Protein AF-A0A645HES2-F1 (afdb_monomer)

Radius of gyration: 16.07 Å; Cα contacts (8 Å, |Δi|>4): 350; chains: 1; bounding box: 39×28×45 Å

pLDDT: mean 91.29, std 12.07, range [39.75, 98.31]

Organism: NCBI:txid1076179

Mean predicted aligned error: 4.9 Å

Structure (mmCIF, N/CA/C/O backbone):
data_AF-A0A645HES2-F1
#
_entry.id   AF-A0A645HES2-F1
#
loop_
_atom_site.group_PDB
_atom_site.id
_atom_site.type_symbol
_atom_site.label_atom_id
_atom_site.label_alt_id
_atom_site.label_comp_id
_atom_site.label_asym_id
_atom_site.label_entity_id
_atom_site.label_seq_id
_atom_site.pdbx_PDB_ins_code
_atom_site.Cartn_x
_atom_site.Cartn_y
_atom_site.Cartn_z
_atom_site.occupancy
_atom_site.B_iso_or_equiv
_atom_site.auth_seq_id
_atom_site.auth_comp_id
_atom_site.auth_asym_id
_atom_site.auth_atom_id
_atom_site.pdbx_PDB_model_num
ATOM 1 N N . MET A 1 1 ? -15.149 -1.023 19.700 1.00 50.72 1 MET A N 1
ATOM 2 C CA . MET A 1 1 ? -13.764 -0.521 19.597 1.00 50.72 1 MET A CA 1
ATOM 3 C C . MET A 1 1 ? -13.668 0.732 20.446 1.00 50.72 1 MET A C 1
ATOM 5 O O . MET A 1 1 ? -14.599 1.522 20.394 1.00 50.72 1 MET A O 1
ATOM 9 N N . GLN A 1 2 ? -12.613 0.879 21.251 1.00 64.00 2 GLN A N 1
ATOM 10 C CA . GLN A 1 2 ? -12.213 2.208 21.728 1.00 64.00 2 GLN A CA 1
ATOM 11 C C . GLN A 1 2 ? -11.927 3.091 20.513 1.00 64.00 2 GLN A C 1
ATOM 13 O O . GLN A 1 2 ? -11.471 2.571 19.491 1.00 64.00 2 GLN A O 1
ATOM 18 N N . ASP A 1 3 ? -12.197 4.388 20.623 1.00 82.88 3 ASP A N 1
ATOM 19 C CA . ASP A 1 3 ? -11.925 5.332 19.545 1.00 82.88 3 ASP A CA 1
ATOM 20 C C . ASP A 1 3 ? -10.430 5.321 19.210 1.00 82.88 3 ASP A C 1
ATOM 22 O O . ASP A 1 3 ? -9.569 5.615 20.046 1.00 82.88 3 ASP A O 1
ATOM 26 N N . CYS A 1 4 ? -10.120 4.905 17.985 1.00 90.44 4 CYS A N 1
ATOM 27 C CA . CYS A 1 4 ? -8.761 4.783 17.486 1.00 90.44 4 CYS A CA 1
ATOM 28 C C . CYS A 1 4 ? -8.684 5.198 16.015 1.00 90.44 4 CYS A C 1
ATOM 30 O O . CYS A 1 4 ? -9.676 5.172 15.283 1.00 90.44 4 CYS A O 1
ATOM 32 N N . ILE A 1 5 ? -7.483 5.575 15.585 1.00 92.81 5 ILE A N 1
ATOM 33 C CA . ILE A 1 5 ? -7.160 5.852 14.187 1.00 92.81 5 ILE A CA 1
ATOM 34 C C . ILE A 1 5 ? -6.279 4.715 13.682 1.00 92.81 5 ILE A C 1
ATOM 36 O O . ILE A 1 5 ? -5.276 4.365 14.303 1.00 92.81 5 ILE A O 1
ATOM 40 N N . LEU A 1 6 ? -6.653 4.153 12.538 1.00 94.88 6 LEU A N 1
ATOM 41 C CA . LEU A 1 6 ? -5.789 3.273 11.765 1.00 94.88 6 LEU A CA 1
ATOM 42 C C . LEU A 1 6 ? -5.071 4.127 10.725 1.00 94.88 6 LEU A C 1
ATOM 44 O O . LEU A 1 6 ? -5.720 4.830 9.951 1.00 94.88 6 LEU A O 1
ATOM 48 N N . TYR A 1 7 ? -3.744 4.089 10.736 1.00 96.38 7 TYR A N 1
ATOM 49 C CA . TYR A 1 7 ? -2.912 4.932 9.887 1.00 96.38 7 TYR A CA 1
ATOM 50 C C . TYR A 1 7 ? -1.918 4.076 9.110 1.00 96.38 7 TYR A C 1
ATOM 52 O O . TYR A 1 7 ? -1.070 3.419 9.707 1.00 96.38 7 TYR A O 1
ATOM 60 N N . ALA A 1 8 ? -2.031 4.075 7.786 1.00 97.75 8 ALA A N 1
ATOM 61 C CA . ALA A 1 8 ? -1.124 3.361 6.898 1.00 97.75 8 ALA A CA 1
ATOM 62 C C . ALA A 1 8 ? -0.247 4.359 6.136 1.00 97.75 8 ALA A C 1
ATOM 64 O O . ALA A 1 8 ? -0.750 5.374 5.659 1.00 97.75 8 ALA A O 1
ATOM 65 N N . THR A 1 9 ? 1.051 4.083 6.031 1.00 98.12 9 THR A N 1
ATOM 66 C CA . THR A 1 9 ? 1.999 4.968 5.334 1.00 98.12 9 THR A CA 1
ATOM 67 C C . THR A 1 9 ? 2.072 4.680 3.829 1.00 98.12 9 THR A C 1
ATOM 69 O O . THR A 1 9 ? 1.793 3.564 3.377 1.00 98.12 9 THR A O 1
ATOM 72 N N . ASP A 1 10 ? 2.482 5.681 3.045 1.00 97.25 10 ASP A N 1
ATOM 73 C CA . ASP A 1 10 ? 2.421 5.686 1.579 1.00 97.25 10 ASP A CA 1
ATOM 74 C C . ASP A 1 10 ? 3.718 6.179 0.903 1.00 97.25 10 ASP A C 1
ATOM 76 O O . ASP A 1 10 ? 3.716 7.055 0.043 1.00 97.25 10 ASP A O 1
ATOM 80 N N . THR A 1 11 ? 4.870 5.604 1.256 1.00 96.44 11 THR A N 1
ATOM 81 C CA . THR A 1 11 ? 6.155 5.998 0.653 1.00 96.44 11 THR A CA 1
ATOM 82 C C . THR A 1 11 ? 6.813 4.874 -0.144 1.00 96.44 11 THR A C 1
ATOM 84 O O . THR A 1 11 ? 7.086 3.801 0.393 1.00 96.44 11 THR A O 1
ATOM 87 N N . PRO A 1 12 ? 7.189 5.086 -1.421 1.00 95.62 12 PRO A N 1
ATOM 88 C CA . PRO A 1 12 ? 7.947 4.089 -2.176 1.00 95.62 12 PRO A CA 1
ATOM 89 C C . PRO A 1 12 ? 9.426 4.013 -1.752 1.00 95.62 12 PRO A C 1
ATOM 91 O O . PRO A 1 12 ? 10.197 3.253 -2.341 1.00 95.62 12 PRO A O 1
ATOM 94 N N . LYS A 1 13 ? 9.875 4.822 -0.782 1.00 97.00 13 LYS A N 1
ATOM 95 C CA . LYS A 1 13 ? 11.299 4.975 -0.425 1.00 97.00 13 LYS A CA 1
ATOM 96 C C . LYS A 1 13 ? 11.748 4.097 0.746 1.00 97.00 13 LYS A C 1
ATOM 98 O O . LYS A 1 13 ? 12.945 3.841 0.871 1.00 97.00 13 LYS A O 1
ATOM 103 N N . GLU A 1 14 ? 10.825 3.630 1.575 1.00 96.75 14 GLU A N 1
ATOM 104 C CA . GLU A 1 14 ? 11.101 2.851 2.787 1.00 96.75 14 GLU A CA 1
ATOM 105 C C . GLU A 1 14 ? 9.917 1.949 3.144 1.00 96.75 14 GLU A C 1
ATOM 107 O O . GLU A 1 14 ? 8.843 2.086 2.560 1.00 96.75 14 GLU A O 1
ATOM 112 N N . THR A 1 15 ? 10.135 0.988 4.043 1.00 97.62 15 THR A N 1
ATOM 113 C CA . THR A 1 15 ? 9.103 0.032 4.460 1.00 97.62 15 THR A CA 1
ATOM 114 C C . THR A 1 15 ? 7.893 0.771 5.014 1.00 97.62 15 THR A C 1
ATOM 116 O O . THR A 1 15 ? 8.029 1.638 5.875 1.00 97.62 15 THR A O 1
ATOM 119 N N . ASN A 1 16 ? 6.711 0.426 4.505 1.00 98.31 16 ASN A N 1
ATOM 120 C CA . ASN A 1 16 ? 5.462 1.007 4.969 1.00 98.31 16 ASN A CA 1
ATOM 121 C C . ASN A 1 16 ? 4.899 0.202 6.133 1.00 98.31 16 ASN A C 1
ATOM 123 O O . ASN A 1 16 ? 5.185 -0.984 6.277 1.00 98.31 16 ASN A O 1
ATOM 127 N N . HIS A 1 17 ? 4.077 0.845 6.949 1.00 98.25 17 HIS A N 1
ATOM 128 C CA . HIS A 1 17 ? 3.521 0.248 8.153 1.00 98.25 17 HIS A CA 1
ATOM 129 C C . HIS A 1 17 ? 2.052 0.616 8.305 1.00 98.25 17 HIS A C 1
ATOM 131 O O . HIS A 1 17 ? 1.614 1.685 7.874 1.00 98.25 17 HIS A O 1
ATOM 137 N N . LEU A 1 18 ? 1.311 -0.277 8.955 1.00 98.25 18 LEU A N 1
ATOM 138 C CA . LEU A 1 18 ? -0.000 0.002 9.515 1.00 98.25 18 LEU A CA 1
ATOM 139 C C . LEU A 1 18 ? 0.152 0.256 11.014 1.00 98.25 18 LEU A C 1
ATOM 141 O O . LEU A 1 18 ? 0.640 -0.601 11.751 1.00 98.25 18 LEU A O 1
ATOM 145 N N . TYR A 1 19 ? -0.314 1.413 11.462 1.00 97.19 19 TYR A N 1
ATOM 146 C CA . TYR A 1 19 ? -0.309 1.832 12.853 1.00 97.19 19 TYR A CA 1
ATOM 147 C C . TYR A 1 19 ? -1.723 1.906 13.418 1.00 97.19 19 TYR A C 1
ATOM 149 O O . TYR A 1 19 ? -2.682 2.231 12.714 1.00 97.19 19 TYR A O 1
ATOM 157 N N . ARG A 1 20 ? -1.827 1.666 14.723 1.00 95.12 20 ARG A N 1
ATOM 158 C CA . ARG A 1 20 ? -2.991 1.981 15.545 1.00 95.12 20 ARG A CA 1
ATOM 159 C C . ARG A 1 20 ? -2.630 3.124 16.475 1.00 95.12 20 ARG A C 1
ATOM 161 O O . ARG A 1 20 ? -1.678 3.027 17.242 1.00 95.12 20 ARG A O 1
ATOM 168 N N . ILE A 1 21 ? -3.412 4.190 16.415 1.00 94.88 21 ILE A N 1
ATOM 169 C CA . ILE A 1 21 ? -3.285 5.346 17.295 1.00 94.88 21 ILE A CA 1
ATOM 170 C C . ILE A 1 21 ? -4.493 5.340 18.225 1.00 94.88 21 ILE A C 1
ATOM 172 O O . ILE A 1 21 ? -5.633 5.384 17.763 1.00 94.88 21 ILE A O 1
ATOM 176 N N . SER A 1 22 ? -4.252 5.245 19.526 1.00 92.69 22 SER A N 1
ATOM 177 C CA . SER A 1 22 ? -5.288 5.178 20.561 1.00 92.69 22 SER A CA 1
ATOM 178 C C . SER A 1 22 ? -5.069 6.249 21.630 1.00 92.69 22 SER A C 1
ATOM 180 O O . SER A 1 22 ? -4.101 7.008 21.570 1.00 92.69 22 SER A O 1
ATOM 182 N N . SER A 1 23 ? -5.976 6.331 22.609 1.00 90.50 23 SER A N 1
ATOM 183 C CA . SER A 1 23 ? -5.933 7.359 23.659 1.00 90.50 23 SER A CA 1
ATOM 184 C C . SER A 1 23 ? -5.909 8.790 23.095 1.00 90.50 23 SER A C 1
ATOM 186 O O . SER A 1 23 ? -5.137 9.629 23.552 1.00 90.50 23 SER A O 1
ATOM 188 N N . LEU A 1 24 ? -6.757 9.062 22.096 1.00 85.94 24 LEU A N 1
ATOM 189 C CA . LEU A 1 24 ? -6.744 10.299 21.297 1.00 85.94 24 LEU A CA 1
ATOM 190 C C . LEU A 1 24 ? -6.994 11.585 22.103 1.00 85.94 24 LEU A C 1
ATOM 192 O O . LEU A 1 24 ? -6.644 12.666 21.645 1.00 85.94 24 LEU A O 1
ATOM 196 N N . GLU A 1 25 ? -7.597 11.474 23.286 1.00 86.44 25 GLU A N 1
ATOM 197 C CA . GLU A 1 25 ? -7.875 12.608 24.176 1.00 86.44 25 GLU A CA 1
ATOM 198 C C . GLU A 1 25 ? -6.695 12.969 25.095 1.00 86.44 25 GLU A C 1
ATOM 200 O O . GLU A 1 25 ? -6.735 13.996 25.769 1.00 86.44 25 GLU A O 1
ATOM 205 N N . LYS A 1 26 ? -5.649 12.132 25.164 1.00 82.31 26 LYS A N 1
ATOM 206 C CA . LYS A 1 26 ? -4.448 12.416 25.961 1.00 82.31 26 LYS A CA 1
ATOM 207 C C . LYS A 1 26 ? -3.512 13.352 25.192 1.00 82.31 26 LYS A C 1
ATOM 209 O O . LYS A 1 26 ? -3.401 13.252 23.974 1.00 82.31 26 LYS A O 1
ATOM 214 N N . ASP A 1 27 ? -2.733 14.155 25.919 1.00 83.25 27 ASP A N 1
ATOM 215 C CA . ASP A 1 27 ? -1.668 15.002 25.343 1.00 83.25 27 ASP A CA 1
ATOM 216 C C . ASP A 1 27 ? -0.636 14.202 24.525 1.00 83.25 27 ASP A C 1
ATOM 218 O O . ASP A 1 27 ? -0.008 14.728 23.607 1.00 83.25 27 ASP A O 1
ATOM 222 N N . ALA A 1 28 ? -0.465 12.919 24.856 1.00 88.44 28 ALA A N 1
ATOM 223 C CA . ALA A 1 28 ? 0.378 11.980 24.132 1.00 88.44 28 ALA A CA 1
ATOM 224 C C . ALA A 1 28 ? -0.448 10.741 23.738 1.00 88.44 28 ALA A C 1
ATOM 226 O O . ALA A 1 28 ? -0.682 9.876 24.592 1.00 88.44 28 ALA A O 1
ATOM 227 N N . PRO A 1 29 ? -0.906 10.639 22.476 1.00 91.19 29 PRO A N 1
ATOM 228 C CA . PRO A 1 29 ? -1.593 9.448 21.999 1.00 91.19 29 PRO A CA 1
ATOM 229 C C . PRO A 1 29 ? -0.632 8.256 21.927 1.00 91.19 29 PRO A C 1
ATOM 231 O O . PRO A 1 29 ? 0.559 8.395 21.642 1.00 91.19 29 PRO A O 1
ATOM 234 N N . GLU A 1 30 ? -1.165 7.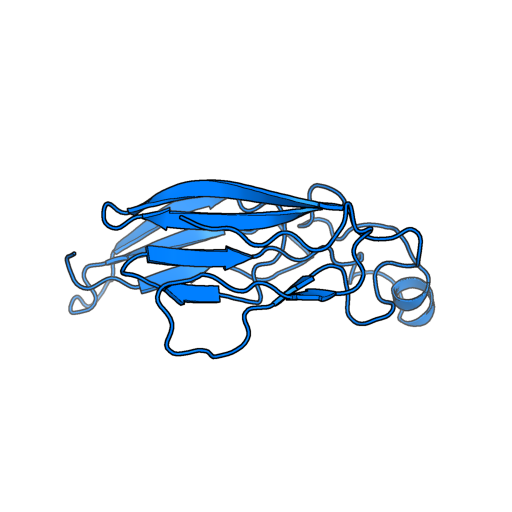064 22.172 1.00 93.50 30 GLU A N 1
ATOM 235 C CA . GLU A 1 30 ? -0.403 5.818 22.120 1.00 93.50 30 GLU A CA 1
ATOM 236 C C . GLU A 1 30 ? -0.361 5.312 20.675 1.00 93.50 30 GLU A C 1
ATOM 238 O O . GLU A 1 30 ? -1.412 5.103 20.063 1.00 93.50 30 GLU A O 1
ATOM 243 N N . VAL A 1 31 ? 0.846 5.121 20.134 1.00 95.12 31 VAL A N 1
ATOM 244 C CA . VAL A 1 31 ? 1.079 4.663 18.757 1.00 95.12 31 VAL A CA 1
ATOM 245 C C . VAL A 1 31 ? 1.665 3.255 18.775 1.00 95.12 31 VAL A C 1
ATOM 247 O O . VAL A 1 31 ? 2.775 3.035 19.254 1.00 95.12 31 VAL A O 1
ATOM 250 N N . GLU A 1 32 ? 0.925 2.308 18.213 1.00 95.38 32 GLU A N 1
ATOM 251 C CA . GLU A 1 32 ? 1.310 0.906 18.077 1.00 95.38 32 GLU A CA 1
ATOM 252 C C . GLU A 1 32 ? 1.523 0.570 16.595 1.00 95.38 32 GLU A C 1
ATOM 254 O O . GLU A 1 32 ? 0.662 0.845 15.760 1.00 95.38 32 GLU A O 1
ATOM 259 N N . SER A 1 33 ? 2.658 -0.045 16.250 1.00 96.31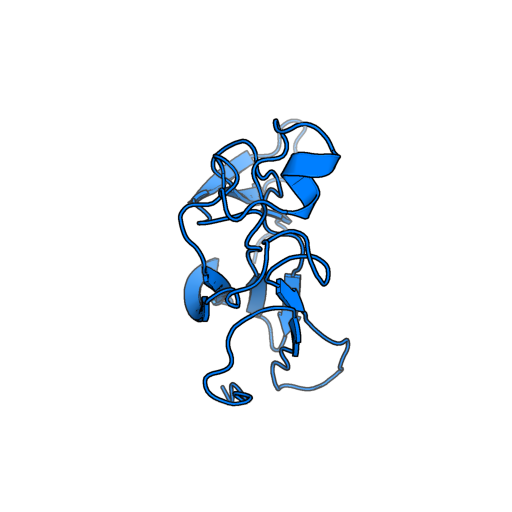 33 SER A N 1
ATOM 260 C CA . SER A 1 33 ? 2.871 -0.630 14.918 1.00 96.31 33 SER A CA 1
ATOM 261 C C . SER A 1 33 ? 2.212 -2.005 14.856 1.00 96.31 33 SER A C 1
ATOM 263 O O . SER A 1 33 ? 2.668 -2.924 15.530 1.00 96.31 33 SER A O 1
ATOM 265 N N . ILE A 1 34 ? 1.185 -2.164 14.020 1.00 96.62 34 ILE A N 1
ATOM 266 C CA . ILE A 1 34 ? 0.453 -3.427 13.863 1.00 96.62 34 ILE A CA 1
ATOM 267 C C . ILE A 1 34 ? 1.234 -4.392 12.967 1.00 96.62 34 ILE A C 1
ATOM 269 O O . ILE A 1 34 ? 1.493 -5.531 13.346 1.00 96.62 34 ILE A O 1
ATOM 273 N N . CYS A 1 35 ? 1.607 -3.949 11.764 1.00 97.19 35 CYS A N 1
ATOM 274 C CA . CYS A 1 35 ? 2.361 -4.767 10.817 1.00 97.19 35 CYS A CA 1
ATOM 275 C C . CYS A 1 35 ? 3.094 -3.916 9.774 1.00 97.19 35 CYS A C 1
ATOM 277 O O . CYS A 1 35 ? 2.764 -2.750 9.547 1.00 97.19 35 CYS A O 1
ATOM 279 N N . GLU A 1 36 ? 4.077 -4.525 9.113 1.00 98.06 36 GLU A N 1
ATOM 280 C CA . GLU A 1 36 ? 4.661 -3.999 7.878 1.00 98.06 36 GLU A CA 1
ATOM 281 C C . GLU A 1 36 ? 3.700 -4.200 6.701 1.00 98.06 36 GLU A C 1
ATOM 283 O O . GLU A 1 36 ? 2.952 -5.179 6.645 1.00 98.06 36 GLU A O 1
ATOM 288 N N . LEU A 1 37 ? 3.756 -3.289 5.737 1.00 98.31 37 LEU A N 1
ATOM 289 C CA . LEU A 1 37 ? 3.032 -3.354 4.477 1.00 98.31 37 LEU A CA 1
ATOM 290 C C . LEU A 1 37 ? 4.029 -3.575 3.329 1.00 98.31 37 LEU A C 1
ATOM 292 O O . LEU A 1 37 ? 5.078 -2.927 3.288 1.00 98.31 37 LEU A O 1
ATOM 296 N N . PRO A 1 38 ? 3.717 -4.455 2.359 1.00 98.06 38 PRO A N 1
ATOM 297 C CA . PRO A 1 38 ? 4.625 -4.781 1.256 1.00 98.06 38 PRO A CA 1
ATOM 298 C C . PRO A 1 38 ? 4.793 -3.647 0.230 1.00 98.06 38 PRO A C 1
ATOM 300 O O . PRO A 1 38 ? 5.580 -3.787 -0.706 1.00 98.06 38 PRO A O 1
ATOM 303 N N . GLY A 1 39 ? 4.068 -2.539 0.383 1.00 97.94 39 GLY A N 1
ATOM 304 C CA . GLY A 1 39 ? 4.154 -1.358 -0.467 1.00 97.94 39 GLY A CA 1
ATOM 305 C C . GLY A 1 39 ? 3.382 -0.170 0.123 1.00 97.94 39 GLY A C 1
ATOM 306 O O . GLY A 1 39 ? 2.733 -0.327 1.161 1.00 97.94 39 GLY A O 1
ATOM 307 N N . PRO A 1 40 ? 3.440 1.002 -0.531 1.00 98.25 40 PRO A N 1
ATOM 308 C CA . PRO A 1 40 ? 2.676 2.198 -0.171 1.00 98.25 40 PRO A CA 1
ATOM 309 C C . PRO A 1 40 ? 1.176 1.924 -0.089 1.00 98.25 40 PRO A C 1
ATOM 311 O O . PRO A 1 40 ? 0.649 1.232 -0.957 1.00 98.25 40 PRO A O 1
ATOM 314 N N . CYS A 1 41 ? 0.478 2.475 0.904 1.00 98.00 41 CYS A N 1
ATOM 315 C CA . CYS A 1 41 ? -0.969 2.325 1.050 1.00 98.00 41 CYS A CA 1
ATOM 316 C C . CYS A 1 41 ? -1.704 3.631 0.725 1.00 98.00 41 CYS A C 1
ATOM 318 O O . CYS A 1 41 ? -1.877 4.486 1.588 1.00 98.00 41 CYS A O 1
ATOM 320 N N . ILE A 1 42 ? -2.174 3.767 -0.516 1.00 95.38 42 ILE A N 1
ATOM 321 C CA . ILE A 1 42 ? -2.843 4.992 -0.992 1.00 95.38 42 ILE A CA 1
ATOM 322 C C . ILE A 1 42 ? -4.356 4.948 -0.742 1.00 95.38 42 ILE A C 1
ATOM 324 O O . ILE A 1 42 ? -4.987 5.975 -0.492 1.00 95.38 42 ILE A O 1
ATOM 328 N N . TYR A 1 43 ? -4.956 3.758 -0.820 1.00 96.31 43 TYR A N 1
ATOM 329 C CA . TYR A 1 43 ? -6.405 3.599 -0.778 1.00 96.31 43 TYR A CA 1
ATOM 330 C C . TYR A 1 43 ? -6.843 2.729 0.391 1.00 96.31 43 TYR A C 1
ATOM 332 O O . TYR A 1 43 ? -6.252 1.690 0.690 1.00 96.31 43 TYR A O 1
ATOM 340 N N . GLY A 1 44 ? -7.946 3.144 1.003 1.00 95.50 44 GLY A N 1
ATOM 341 C CA . GLY A 1 44 ? -8.652 2.380 2.010 1.00 95.50 44 GLY A CA 1
ATOM 342 C C . GLY A 1 44 ? -10.146 2.666 1.969 1.00 95.50 44 GLY A C 1
ATOM 343 O O . GLY A 1 44 ? -10.585 3.690 1.446 1.00 95.50 44 GLY A O 1
ATOM 344 N N . THR A 1 45 ? -10.938 1.746 2.504 1.00 94.81 45 THR A N 1
ATOM 345 C CA . THR A 1 45 ? -12.388 1.899 2.624 1.00 94.81 45 THR A CA 1
ATOM 346 C C . THR A 1 45 ? -12.913 1.182 3.862 1.00 94.81 45 THR A C 1
ATOM 348 O O . THR A 1 45 ? -12.224 0.364 4.470 1.00 94.81 45 THR A O 1
ATOM 351 N N . LYS A 1 46 ? -14.157 1.477 4.235 1.00 93.44 46 LYS A N 1
ATOM 352 C CA . LYS A 1 46 ? -14.900 0.753 5.263 1.00 93.44 46 LYS A CA 1
ATOM 353 C C . LYS A 1 46 ? -16.083 0.062 4.605 1.00 93.44 46 LYS A C 1
ATOM 355 O O . LYS A 1 46 ? -16.866 0.710 3.919 1.00 93.44 46 LYS A O 1
ATOM 360 N N . ASN A 1 47 ? -16.243 -1.233 4.851 1.00 92.75 47 ASN A N 1
ATOM 361 C CA . ASN A 1 47 ? -17.406 -1.981 4.389 1.00 92.75 47 ASN A CA 1
ATOM 362 C C . ASN A 1 47 ? -17.818 -3.029 5.430 1.00 92.75 47 ASN A C 1
ATOM 364 O O . ASN A 1 47 ? -16.975 -3.726 5.987 1.00 92.75 47 ASN A O 1
ATOM 368 N N . ASN A 1 48 ? -19.121 -3.135 5.699 1.00 90.44 48 ASN A N 1
ATOM 369 C CA . ASN A 1 48 ? -19.707 -4.118 6.620 1.00 90.44 48 ASN A CA 1
ATOM 370 C C . ASN A 1 48 ? -19.014 -4.215 8.005 1.00 90.44 48 ASN A C 1
ATOM 372 O O . ASN A 1 48 ? -18.854 -5.291 8.576 1.00 90.44 48 ASN A O 1
ATOM 376 N N . GLY A 1 49 ? -18.569 -3.076 8.547 1.00 89.88 49 GLY A N 1
ATOM 377 C CA . GLY A 1 49 ? -17.903 -3.003 9.854 1.00 89.88 49 GLY A CA 1
ATOM 378 C C . GLY A 1 49 ? -16.408 -3.350 9.857 1.00 89.88 49 GLY A C 1
ATOM 379 O O . GLY A 1 49 ? -15.767 -3.107 10.872 1.00 89.88 49 GLY A O 1
ATOM 380 N N . ALA A 1 50 ? -15.853 -3.837 8.746 1.00 93.31 50 ALA A N 1
ATOM 381 C CA . ALA A 1 50 ? -14.417 -4.035 8.553 1.00 93.31 50 ALA A CA 1
ATOM 382 C C . ALA A 1 50 ? -13.790 -2.853 7.796 1.00 93.31 50 ALA A C 1
ATOM 384 O O . ALA A 1 50 ? -14.481 -2.110 7.083 1.00 93.31 50 ALA A O 1
ATOM 385 N N . TYR A 1 51 ? -12.476 -2.695 7.938 1.00 95.44 51 TYR A N 1
ATOM 386 C CA . TYR A 1 51 ? -11.680 -1.772 7.131 1.00 95.44 51 TYR A CA 1
ATOM 387 C C . TYR A 1 51 ? -10.872 -2.554 6.108 1.00 95.44 51 TYR A C 1
ATOM 389 O O . TY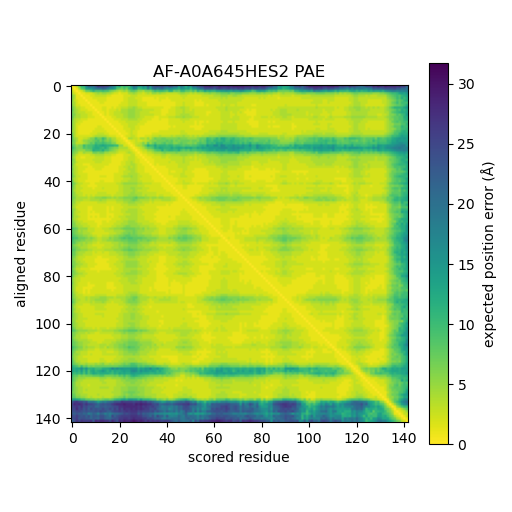R A 1 51 ? -10.396 -3.649 6.385 1.00 95.44 51 TYR A O 1
ATOM 397 N N . TYR A 1 52 ? -10.702 -1.971 4.932 1.00 96.38 52 TYR A N 1
ATOM 398 C CA . TYR A 1 52 ? -9.922 -2.556 3.857 1.00 96.38 52 TYR A CA 1
ATOM 399 C C . TYR A 1 52 ? -8.878 -1.556 3.413 1.00 96.38 52 TYR A C 1
ATOM 401 O O . TYR A 1 52 ? -9.186 -0.378 3.245 1.00 96.38 52 TYR A O 1
ATOM 409 N N . LEU A 1 53 ? -7.658 -2.034 3.221 1.00 97.69 53 LEU A N 1
ATOM 410 C CA . LEU A 1 53 ? -6.523 -1.245 2.763 1.00 97.69 53 LEU A CA 1
ATOM 411 C C . LEU A 1 53 ? -5.916 -1.928 1.550 1.00 97.69 53 LEU A C 1
ATOM 413 O O . LEU A 1 53 ? -5.929 -3.156 1.460 1.00 97.69 53 LEU A O 1
ATOM 417 N N . SER A 1 54 ? -5.354 -1.154 0.633 1.00 97.44 54 SER A N 1
ATOM 418 C CA . SER A 1 54 ? -4.637 -1.722 -0.502 1.00 97.44 54 SER A CA 1
ATOM 419 C C . SER A 1 54 ? -3.271 -1.100 -0.692 1.00 97.44 54 SER A C 1
ATOM 421 O O . SER A 1 54 ? -3.146 0.127 -0.685 1.00 97.44 54 SER A O 1
ATOM 423 N N . THR A 1 55 ? -2.276 -1.946 -0.952 1.00 98.3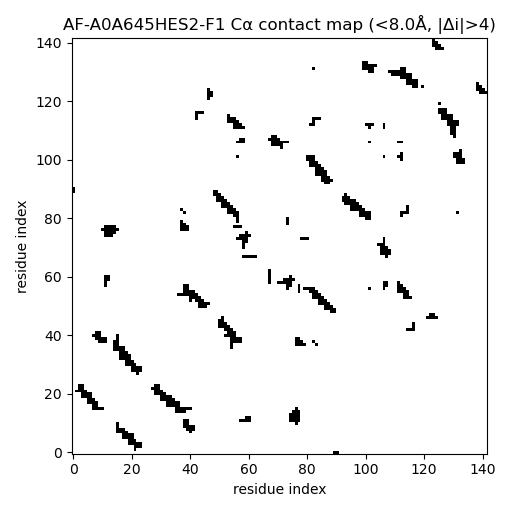1 55 THR A N 1
ATOM 424 C CA . THR A 1 55 ? -0.939 -1.488 -1.316 1.00 98.31 55 THR A CA 1
ATOM 425 C C . THR A 1 55 ? -0.783 -1.273 -2.818 1.00 98.31 55 THR A C 1
ATOM 427 O O . THR A 1 55 ? -1.465 -1.890 -3.643 1.00 98.31 55 THR A O 1
ATOM 430 N N . THR A 1 56 ? 0.164 -0.410 -3.169 1.00 98.06 56 THR A N 1
ATOM 431 C CA . THR A 1 56 ? 0.486 -0.023 -4.540 1.00 98.06 56 THR A CA 1
ATOM 432 C C . THR A 1 56 ? 1.870 -0.528 -4.944 1.00 98.06 56 THR A C 1
ATOM 434 O O . THR A 1 56 ? 2.811 -0.540 -4.153 1.00 98.06 56 THR A O 1
ATOM 437 N N . VAL A 1 57 ? 2.020 -0.915 -6.213 1.00 98.31 57 VAL A N 1
ATOM 438 C CA . VAL A 1 57 ? 3.329 -1.224 -6.808 1.00 98.31 57 VAL A CA 1
ATOM 439 C C . VAL A 1 57 ? 3.887 0.032 -7.466 1.00 98.31 57 VAL A C 1
ATOM 441 O O . VAL A 1 57 ? 3.457 0.380 -8.566 1.00 98.31 57 VAL A O 1
ATOM 444 N N . GLU A 1 58 ? 4.862 0.681 -6.831 1.00 98.06 58 GLU A N 1
ATOM 445 C CA . GLU A 1 58 ? 5.464 1.936 -7.304 1.00 98.06 58 GLU A CA 1
ATOM 446 C C . GLU A 1 58 ? 6.920 1.793 -7.791 1.00 98.06 58 GLU A C 1
ATOM 448 O O . GLU A 1 58 ? 7.653 0.904 -7.339 1.00 98.06 58 GLU A O 1
ATOM 453 N N . PRO A 1 59 ? 7.380 2.658 -8.720 1.00 97.75 59 PRO A N 1
ATOM 454 C CA . PRO A 1 59 ? 8.755 2.641 -9.189 1.00 97.75 59 PRO A CA 1
ATOM 455 C C . PRO A 1 59 ? 9.700 3.327 -8.198 1.00 97.75 59 PRO A C 1
ATOM 457 O O . PRO A 1 59 ? 9.294 4.102 -7.334 1.00 97.75 59 PRO A O 1
ATOM 460 N N . ASP A 1 60 ? 10.999 3.113 -8.392 1.00 97.38 60 ASP A N 1
ATOM 461 C CA . ASP A 1 60 ? 12.046 3.842 -7.678 1.00 97.38 60 ASP A CA 1
ATOM 462 C C . ASP A 1 60 ? 11.995 5.352 -7.969 1.00 97.38 60 ASP A C 1
ATOM 464 O O . ASP A 1 60 ? 12.473 5.828 -9.004 1.00 97.38 60 ASP A O 1
ATOM 468 N N . SER A 1 61 ? 11.433 6.104 -7.019 1.00 94.75 61 SER A N 1
ATOM 469 C CA . SER A 1 61 ? 11.280 7.561 -7.079 1.00 94.75 61 SER A CA 1
ATOM 470 C C . SER A 1 61 ? 12.599 8.337 -6.971 1.00 94.75 61 SER A C 1
ATOM 472 O O . SER A 1 61 ? 12.595 9.555 -7.132 1.00 94.75 61 SER A O 1
ATOM 474 N N . THR A 1 62 ? 13.735 7.667 -6.735 1.00 95.94 62 THR A N 1
ATOM 475 C CA . THR A 1 62 ? 15.067 8.301 -6.762 1.00 95.94 62 THR A CA 1
ATOM 476 C C . THR A 1 62 ? 15.630 8.451 -8.178 1.00 95.94 62 THR A C 1
ATOM 478 O O . THR A 1 62 ? 16.631 9.139 -8.388 1.00 95.94 62 THR A O 1
ATOM 481 N N . LEU A 1 63 ? 15.002 7.817 -9.174 1.00 96.19 63 LEU A N 1
ATOM 482 C CA . LEU A 1 63 ? 15.446 7.876 -10.561 1.00 96.19 63 LEU A CA 1
ATOM 483 C C . LEU A 1 63 ? 15.114 9.231 -11.219 1.00 96.19 63 LEU A C 1
ATOM 485 O O . LEU A 1 63 ? 14.061 9.808 -10.953 1.00 96.19 63 LEU A O 1
ATOM 489 N N . PRO A 1 64 ? 15.946 9.709 -12.168 1.00 96.81 64 PRO A N 1
ATOM 490 C CA . PRO A 1 64 ? 15.609 10.863 -13.002 1.00 96.81 64 PRO A CA 1
ATOM 491 C C . PRO A 1 64 ? 14.279 10.668 -13.743 1.00 96.81 64 PRO A C 1
ATOM 493 O O . PRO A 1 64 ? 13.984 9.558 -14.188 1.00 96.81 64 PRO A O 1
ATOM 496 N N . THR A 1 65 ? 13.526 11.749 -13.972 1.00 94.56 65 THR A N 1
ATOM 497 C CA . THR A 1 65 ? 12.144 11.728 -14.496 1.00 94.56 65 THR A CA 1
ATOM 498 C C . THR A 1 65 ? 11.932 10.826 -15.712 1.00 94.56 65 THR A C 1
ATOM 500 O O . THR A 1 65 ? 10.956 10.082 -15.768 1.00 94.56 65 THR A O 1
ATOM 503 N N . TRP A 1 66 ? 12.837 10.856 -16.694 1.00 95.06 66 TRP A N 1
ATOM 504 C CA . TRP A 1 66 ? 12.696 10.026 -17.893 1.00 95.06 66 TRP A CA 1
ATOM 505 C C . TRP A 1 66 ? 12.863 8.530 -17.587 1.00 95.06 66 TRP A C 1
ATOM 507 O O . TRP A 1 66 ? 12.087 7.725 -18.093 1.00 95.06 66 TRP A O 1
ATOM 517 N N . LYS A 1 67 ? 13.809 8.159 -16.707 1.00 95.94 67 LYS A N 1
ATOM 518 C CA . LYS A 1 67 ? 14.000 6.771 -16.252 1.00 95.94 67 LYS A CA 1
ATOM 519 C C . LYS A 1 67 ? 12.844 6.320 -15.373 1.00 95.94 67 LYS A C 1
ATOM 521 O O . LYS A 1 67 ? 12.378 5.199 -15.526 1.00 95.94 67 LYS A O 1
ATOM 526 N N . TYR A 1 68 ? 12.364 7.188 -14.483 1.00 96.25 68 TYR A N 1
ATOM 527 C CA . TYR A 1 68 ? 11.218 6.912 -13.615 1.00 96.25 68 TYR A CA 1
ATOM 528 C C . TYR A 1 68 ? 9.975 6.486 -14.418 1.00 96.25 68 TYR A C 1
ATOM 530 O O . TYR A 1 68 ? 9.286 5.544 -14.035 1.00 96.25 68 TYR A O 1
ATOM 538 N N . ARG A 1 69 ? 9.739 7.096 -15.589 1.00 96.00 69 ARG A N 1
ATOM 539 C CA . ARG A 1 69 ? 8.592 6.775 -16.461 1.00 96.00 69 ARG A CA 1
ATOM 540 C C . ARG A 1 69 ? 8.720 5.461 -17.240 1.00 96.00 69 ARG A C 1
ATOM 542 O O . ARG A 1 69 ? 7.703 4.899 -17.632 1.00 96.00 69 ARG A O 1
ATOM 549 N N . THR A 1 70 ? 9.937 4.972 -17.481 1.00 97.00 70 THR A N 1
ATOM 550 C CA . THR A 1 70 ? 10.189 3.776 -18.312 1.00 97.00 70 THR A CA 1
ATOM 551 C C . THR A 1 70 ? 10.723 2.582 -17.522 1.00 97.00 70 THR A C 1
ATOM 553 O O . THR A 1 70 ? 10.952 1.517 -18.090 1.00 97.00 70 THR A O 1
ATOM 556 N N . THR A 1 71 ? 10.947 2.736 -16.218 1.00 97.31 71 THR A N 1
ATOM 557 C CA . THR A 1 71 ? 11.550 1.701 -15.379 1.00 97.31 71 THR A CA 1
ATOM 558 C C . THR A 1 71 ? 10.551 0.631 -14.944 1.00 97.31 71 THR A C 1
ATOM 560 O O . THR A 1 71 ? 9.361 0.883 -14.747 1.00 97.31 71 THR A O 1
ATOM 563 N N . ARG A 1 72 ? 11.075 -0.573 -14.708 1.00 97.19 72 ARG A N 1
ATOM 564 C CA . ARG A 1 72 ? 10.428 -1.607 -13.890 1.00 97.19 72 ARG A CA 1
ATOM 565 C C . ARG A 1 72 ? 11.096 -1.782 -12.526 1.00 97.19 72 ARG A C 1
ATOM 567 O O . ARG A 1 72 ? 10.724 -2.674 -11.783 1.00 97.19 72 ARG A O 1
ATOM 574 N N . LYS A 1 73 ? 12.082 -0.953 -12.182 1.00 97.88 73 LYS A N 1
ATOM 575 C CA . LYS A 1 73 ? 12.728 -0.991 -10.870 1.00 97.88 73 LYS A CA 1
ATOM 576 C C . LYS A 1 73 ? 11.735 -0.537 -9.797 1.00 97.88 73 LYS A C 1
ATOM 578 O O . LYS A 1 73 ? 11.249 0.590 -9.873 1.00 97.88 73 LYS A O 1
ATOM 583 N N . LEU A 1 74 ? 11.475 -1.411 -8.828 1.00 98.31 74 LEU A N 1
ATOM 584 C CA . LEU A 1 74 ? 10.627 -1.144 -7.667 1.00 98.31 74 LEU A CA 1
ATOM 585 C C . LEU A 1 74 ? 11.236 -0.060 -6.771 1.00 98.31 74 LEU A C 1
ATOM 587 O O . LEU A 1 74 ? 12.462 0.040 -6.653 1.00 98.31 74 LEU A O 1
ATOM 591 N N . GLY A 1 75 ? 10.372 0.726 -6.131 1.00 97.81 75 GLY A N 1
ATOM 592 C CA . GLY A 1 75 ? 10.763 1.556 -4.998 1.00 97.81 75 GLY A CA 1
ATOM 593 C C . GLY A 1 75 ? 11.336 0.709 -3.864 1.00 97.81 75 GLY A C 1
ATOM 594 O O . GLY A 1 75 ? 10.957 -0.443 -3.689 1.00 97.81 75 GLY A O 1
ATOM 595 N N . LYS A 1 76 ? 12.259 1.270 -3.077 1.00 97.25 76 LYS A N 1
ATOM 596 C CA . LYS A 1 76 ? 12.873 0.565 -1.938 1.00 97.25 76 LYS A CA 1
ATOM 597 C C . LYS A 1 76 ? 11.834 0.131 -0.890 1.00 97.25 76 LYS A C 1
ATOM 599 O O . LYS A 1 76 ? 12.044 -0.871 -0.220 1.00 97.25 76 LYS A O 1
ATOM 604 N N . GLY A 1 77 ? 10.730 0.868 -0.779 1.00 97.12 77 GLY A N 1
ATOM 605 C CA . GLY A 1 77 ? 9.582 0.544 0.070 1.00 97.12 77 GLY A CA 1
ATOM 606 C C . GLY A 1 77 ? 8.585 -0.450 -0.526 1.00 97.12 77 GLY A C 1
ATOM 607 O O . GLY A 1 77 ? 7.561 -0.714 0.095 1.00 97.12 77 GLY A O 1
ATOM 608 N N . VAL A 1 78 ? 8.848 -0.969 -1.730 1.00 98.12 78 VAL A N 1
ATOM 609 C CA . VAL A 1 78 ? 7.973 -1.899 -2.449 1.00 98.12 78 VAL A CA 1
ATOM 610 C C . VAL A 1 78 ? 8.670 -3.258 -2.530 1.00 98.12 78 VAL A C 1
ATOM 612 O O . VAL A 1 78 ? 9.705 -3.404 -3.182 1.00 98.12 78 VAL A O 1
ATOM 615 N N . LYS A 1 79 ? 8.111 -4.257 -1.846 1.00 97.56 79 LYS A N 1
ATOM 616 C CA . LYS A 1 79 ? 8.732 -5.573 -1.639 1.00 97.56 79 LYS A CA 1
ATOM 617 C C . LYS A 1 79 ? 8.739 -6.429 -2.902 1.00 97.56 79 LYS A C 1
ATOM 619 O O . LYS A 1 79 ? 9.706 -7.144 -3.163 1.00 97.56 79 LYS A O 1
ATOM 624 N N . ASP A 1 80 ? 7.665 -6.368 -3.678 1.00 97.69 80 ASP A N 1
ATOM 625 C CA . ASP A 1 80 ? 7.496 -7.147 -4.897 1.00 97.69 80 ASP A CA 1
ATOM 626 C C . ASP A 1 80 ? 6.530 -6.462 -5.882 1.00 97.69 80 ASP A C 1
ATOM 628 O O . ASP A 1 80 ? 6.185 -5.291 -5.755 1.00 97.69 80 ASP A O 1
ATOM 632 N N . TYR A 1 81 ? 6.147 -7.177 -6.938 1.00 97.62 81 TYR A N 1
ATOM 633 C CA . TYR A 1 81 ? 5.250 -6.659 -7.967 1.00 97.62 81 TYR A CA 1
ATOM 634 C C . TYR A 1 81 ? 3.777 -6.940 -7.655 1.00 97.62 81 TYR A C 1
ATOM 636 O O . TYR A 1 81 ? 3.014 -7.076 -8.607 1.00 97.62 81 TYR A O 1
ATOM 644 N N . TYR A 1 82 ? 3.360 -7.075 -6.395 1.00 97.62 82 TYR A N 1
ATOM 645 C CA . TYR A 1 82 ? 1.963 -7.318 -6.039 1.00 97.62 82 TYR A CA 1
ATOM 646 C C . TYR A 1 82 ? 1.337 -6.135 -5.298 1.00 97.62 82 TYR A C 1
ATOM 648 O O . TYR A 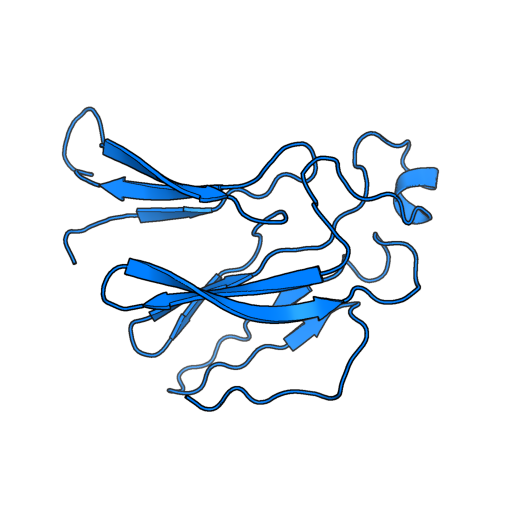1 82 ? 1.870 -5.614 -4.325 1.00 97.62 82 TYR A O 1
ATOM 656 N N . SER A 1 83 ? 0.159 -5.735 -5.770 1.00 97.25 83 SER A N 1
ATOM 657 C CA . SER A 1 83 ? -0.775 -4.913 -5.008 1.00 97.25 83 SER A CA 1
ATOM 658 C C . SER A 1 83 ? -1.577 -5.849 -4.111 1.00 97.25 83 SER A C 1
ATOM 660 O O . SER A 1 83 ? -2.262 -6.739 -4.623 1.00 97.25 83 SER A O 1
ATOM 662 N N . CYS A 1 84 ? -1.483 -5.678 -2.799 1.00 97.44 84 CYS A N 1
ATOM 663 C CA . CYS A 1 84 ? -2.139 -6.534 -1.814 1.00 97.44 84 CYS A CA 1
ATOM 664 C C . CYS A 1 84 ? -3.377 -5.837 -1.251 1.00 97.44 84 CYS A C 1
ATOM 666 O O . CYS A 1 84 ? -3.369 -4.628 -1.038 1.00 97.44 84 CYS A O 1
ATOM 668 N N . LEU A 1 85 ? -4.434 -6.605 -1.009 1.00 97.56 85 LEU A N 1
ATOM 669 C CA . LEU A 1 85 ? -5.656 -6.190 -0.336 1.00 97.56 85 LEU A CA 1
ATOM 670 C C . LEU A 1 85 ? -5.653 -6.777 1.071 1.00 97.56 85 LEU A C 1
ATOM 672 O O . LEU A 1 85 ? -5.640 -7.998 1.235 1.00 97.56 85 LEU A O 1
ATOM 676 N N . PHE A 1 86 ? -5.708 -5.902 2.063 1.00 98.06 86 PHE A N 1
ATOM 677 C CA . PHE A 1 86 ? -5.787 -6.264 3.467 1.00 98.06 86 PHE A CA 1
ATOM 678 C C . PHE A 1 86 ? -7.195 -6.025 3.999 1.00 98.06 86 PHE A C 1
ATOM 680 O O . PHE A 1 86 ? -7.800 -4.994 3.707 1.00 98.06 86 PHE A O 1
ATOM 687 N N . GLU A 1 87 ? -7.687 -6.961 4.802 1.00 97.38 87 GLU A N 1
ATOM 688 C CA . GLU A 1 87 ? -8.853 -6.794 5.662 1.00 97.38 87 GLU A CA 1
ATOM 689 C C . GLU A 1 87 ? -8.386 -6.585 7.103 1.00 97.38 87 GLU A C 1
ATOM 691 O O . GLU A 1 87 ? -7.507 -7.293 7.598 1.00 97.38 87 GLU A O 1
ATOM 696 N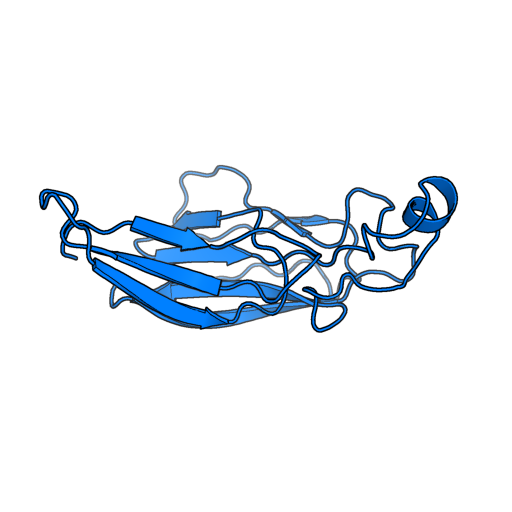 N . ILE A 1 88 ? -8.998 -5.609 7.765 1.00 97.00 88 ILE A N 1
ATOM 697 C CA . ILE A 1 88 ? -8.906 -5.373 9.199 1.00 97.00 88 ILE A CA 1
ATOM 698 C C . ILE A 1 88 ? -10.295 -5.657 9.762 1.00 97.00 88 ILE A C 1
ATOM 700 O O . ILE A 1 88 ? -11.235 -4.881 9.542 1.00 97.00 88 ILE A O 1
ATOM 704 N N . ASP A 1 89 ? -10.430 -6.791 10.445 1.00 94.25 89 ASP A N 1
ATOM 705 C CA . ASP A 1 89 ? -11.715 -7.240 10.971 1.00 94.25 89 ASP A CA 1
ATOM 706 C C . ASP A 1 89 ? -12.199 -6.361 12.144 1.00 94.25 89 ASP A C 1
ATOM 708 O O . ASP A 1 89 ? -11.523 -5.442 12.615 1.00 94.25 89 ASP A O 1
ATOM 712 N N . GLN A 1 90 ? -13.394 -6.655 12.655 1.00 90.19 90 GLN A N 1
ATOM 713 C CA . GLN A 1 90 ? -13.996 -5.905 13.765 1.00 90.19 90 GLN A CA 1
ATOM 714 C C . GLN A 1 90 ?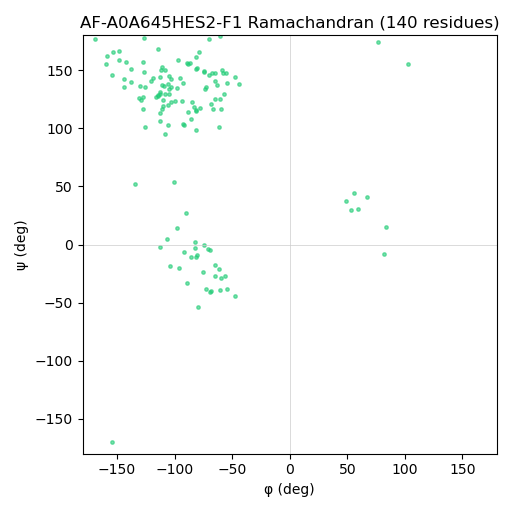 -13.221 -6.032 15.091 1.00 90.19 90 GLN A C 1
ATOM 716 O O . GLN A 1 90 ? -13.408 -5.212 15.993 1.00 90.19 90 GLN A O 1
ATOM 721 N N . ASN A 1 91 ? -12.352 -7.038 15.211 1.00 90.31 91 ASN A N 1
ATOM 722 C CA . ASN A 1 91 ? -11.468 -7.252 16.355 1.00 90.31 91 ASN A CA 1
ATOM 723 C C . ASN A 1 91 ? -10.097 -6.581 16.154 1.00 90.31 91 ASN A C 1
ATOM 725 O O . ASN A 1 91 ? -9.288 -6.527 17.080 1.00 90.31 91 ASN A O 1
ATOM 729 N N . GLY A 1 92 ? -9.837 -6.035 14.963 1.00 90.19 92 GLY A N 1
ATOM 730 C CA . GLY A 1 92 ? -8.572 -5.422 14.589 1.00 90.19 92 GLY A CA 1
ATOM 731 C C . GLY A 1 92 ? -7.513 -6.414 14.108 1.00 90.19 92 GLY A C 1
ATOM 732 O O . GLY A 1 92 ? -6.345 -6.032 14.054 1.00 90.19 92 GLY A O 1
ATOM 733 N N . ASN A 1 93 ? -7.890 -7.654 13.779 1.00 94.44 93 ASN A N 1
ATOM 734 C CA . ASN A 1 93 ? -6.990 -8.617 13.150 1.00 94.44 93 ASN A CA 1
ATOM 735 C C . ASN A 1 93 ? -6.758 -8.219 11.694 1.00 94.44 93 ASN A C 1
ATOM 737 O O . ASN A 1 93 ? -7.708 -7.897 10.982 1.00 94.44 93 ASN A O 1
ATOM 741 N N . VAL A 1 94 ? -5.503 -8.277 11.255 1.00 97.12 94 VAL A N 1
ATOM 742 C CA . VAL A 1 94 ? -5.101 -7.918 9.892 1.00 97.12 94 VAL A CA 1
ATOM 743 C C . VAL A 1 94 ? -4.821 -9.185 9.098 1.00 97.12 94 VAL A C 1
ATOM 745 O O . VAL A 1 94 ? -4.052 -10.038 9.541 1.00 97.12 94 VAL A O 1
ATOM 748 N N . SER A 1 95 ? -5.416 -9.302 7.915 1.00 97.25 95 SER A N 1
ATOM 749 C CA . SER A 1 95 ? -5.163 -10.413 6.995 1.00 97.25 95 SER A CA 1
ATOM 750 C C . SER A 1 95 ? -5.039 -9.925 5.553 1.00 97.25 95 SER A C 1
ATOM 752 O O . SER A 1 95 ? -5.771 -9.035 5.130 1.00 97.25 95 SER A O 1
ATOM 754 N N . GLU A 1 96 ? -4.101 -10.488 4.787 1.00 97.12 96 GLU A N 1
ATOM 755 C CA . GLU A 1 96 ? -4.078 -10.318 3.329 1.00 97.12 96 GLU A CA 1
ATOM 756 C C . GLU A 1 96 ? -5.129 -11.255 2.720 1.00 97.12 96 GLU A C 1
ATOM 758 O O . GLU A 1 96 ? -5.021 -12.474 2.853 1.00 97.12 96 GLU A O 1
ATOM 763 N N . ILE A 1 97 ? -6.139 -10.695 2.054 1.00 96.00 97 ILE A N 1
ATOM 764 C CA . ILE A 1 97 ? -7.264 -11.461 1.490 1.00 96.00 97 ILE A CA 1
ATOM 765 C C . ILE A 1 97 ? -7.173 -11.635 -0.030 1.00 96.00 97 ILE A C 1
ATOM 767 O O . ILE A 1 97 ? -7.821 -12.515 -0.596 1.00 96.00 97 ILE A O 1
ATOM 771 N N . ALA A 1 98 ? -6.371 -10.812 -0.711 1.00 94.94 98 ALA A N 1
ATOM 772 C CA . ALA A 1 98 ? -6.082 -10.958 -2.134 1.00 94.94 98 ALA A CA 1
ATOM 773 C C . ALA A 1 98 ? -4.793 -10.224 -2.521 1.00 94.94 98 ALA A C 1
ATOM 775 O O . ALA A 1 98 ? -4.437 -9.218 -1.914 1.00 94.94 98 ALA A O 1
ATOM 776 N N . SER A 1 99 ? -4.145 -10.662 -3.599 1.00 95.44 99 SER A N 1
ATOM 777 C CA . SER A 1 99 ? -3.020 -9.944 -4.199 1.00 95.44 99 SER A CA 1
ATOM 778 C C . SER A 1 99 ? -3.010 -10.063 -5.721 1.00 95.44 99 SER A C 1
ATOM 780 O O . SER A 1 99 ? -3.361 -11.092 -6.305 1.00 95.44 99 SER A O 1
ATOM 782 N N . PHE A 1 100 ? -2.625 -8.973 -6.385 1.00 95.25 100 PHE A N 1
ATOM 783 C CA . PHE A 1 100 ? -2.676 -8.831 -7.838 1.00 95.25 100 PHE A CA 1
ATOM 784 C C . PHE A 1 100 ? -1.336 -8.346 -8.370 1.00 95.25 100 PHE A C 1
ATOM 786 O O . PHE A 1 100 ? -0.826 -7.302 -7.972 1.00 95.25 100 PHE A O 1
ATOM 793 N N . LYS A 1 101 ? -0.757 -9.105 -9.301 1.00 96.31 101 LYS A N 1
ATOM 794 C CA . LYS A 1 101 ? 0.559 -8.792 -9.857 1.00 96.31 101 LYS A CA 1
ATOM 795 C C . LYS A 1 101 ? 0.472 -7.601 -10.807 1.00 96.31 101 LYS A C 1
ATOM 797 O O . LYS A 1 101 ? -0.353 -7.636 -11.711 1.00 96.31 101 LYS A O 1
ATOM 802 N N . LYS A 1 102 ? 1.370 -6.620 -10.719 1.00 96.56 102 LYS A N 1
ATOM 803 C CA . LYS A 1 102 ? 1.591 -5.579 -11.737 1.00 96.56 102 LYS A CA 1
ATOM 804 C C . LYS A 1 102 ? 1.700 -6.200 -13.135 1.00 96.56 102 LYS A C 1
ATOM 806 O O . LYS A 1 102 ? 2.248 -7.292 -13.311 1.00 96.56 102 LYS A O 1
ATOM 811 N N . ASP A 1 103 ? 1.178 -5.498 -14.134 1.00 94.69 103 ASP A N 1
ATOM 812 C CA . ASP A 1 103 ? 1.354 -5.857 -15.543 1.00 94.69 103 ASP A CA 1
ATOM 813 C C . ASP A 1 103 ? 2.837 -5.858 -15.995 1.00 94.69 103 ASP A C 1
ATOM 815 O O . ASP A 1 103 ? 3.770 -5.606 -15.220 1.00 94.69 103 ASP A O 1
ATOM 819 N N . CYS A 1 104 ? 3.077 -6.180 -17.268 1.00 95.12 104 CYS A N 1
ATOM 820 C CA . CYS A 1 104 ? 4.412 -6.232 -17.871 1.00 95.12 104 CYS A CA 1
ATOM 821 C C . CYS A 1 104 ? 4.967 -4.863 -18.323 1.00 95.12 104 CYS A C 1
ATOM 823 O O . CYS A 1 104 ? 6.135 -4.784 -18.710 1.00 95.12 104 CYS A O 1
ATOM 825 N N . TRP A 1 105 ? 4.206 -3.775 -18.199 1.00 95.69 105 TRP A N 1
ATOM 826 C CA . TRP A 1 105 ? 4.626 -2.432 -18.604 1.00 95.69 105 TRP A CA 1
ATOM 827 C C . TRP A 1 105 ? 5.516 -1.759 -17.543 1.00 95.69 105 TRP A C 1
ATOM 829 O O . TRP A 1 105 ? 5.555 -2.206 -16.391 1.00 95.69 105 TRP A O 1
ATOM 839 N N . PRO A 1 106 ? 6.285 -0.708 -17.892 1.00 97.25 106 PRO A N 1
ATOM 840 C CA . PRO A 1 106 ? 6.923 0.165 -16.908 1.00 97.25 106 PRO A CA 1
ATOM 841 C C . PRO A 1 106 ? 5.979 0.552 -15.766 1.00 97.25 106 PRO A C 1
ATOM 843 O O . PRO A 1 106 ? 4.811 0.849 -16.010 1.00 97.25 106 PRO A O 1
ATOM 846 N N . ILE A 1 107 ? 6.479 0.557 -14.526 1.00 97.38 107 ILE A N 1
ATOM 847 C CA . ILE A 1 107 ? 5.608 0.621 -13.342 1.00 97.38 107 ILE A CA 1
ATOM 848 C C . ILE A 1 107 ? 4.774 1.905 -13.326 1.00 97.38 107 ILE A C 1
ATOM 850 O O . ILE A 1 107 ? 3.596 1.859 -12.996 1.00 97.38 107 ILE A O 1
ATOM 854 N N . TRP A 1 108 ? 5.371 3.028 -13.725 1.00 96.81 108 TRP A N 1
ATOM 855 C CA . TRP A 1 108 ? 4.718 4.336 -13.730 1.00 96.81 108 TRP A CA 1
ATOM 856 C C . TRP A 1 108 ? 3.532 4.439 -14.703 1.00 96.81 108 TRP A C 1
ATOM 858 O O . TRP A 1 108 ? 2.620 5.238 -14.484 1.00 96.81 108 TRP A O 1
ATOM 868 N N . LEU A 1 109 ? 3.523 3.650 -15.783 1.00 94.69 109 LEU A N 1
ATOM 869 C CA . LEU A 1 109 ? 2.469 3.749 -16.787 1.00 94.69 109 LEU A CA 1
ATOM 870 C C . LEU A 1 109 ? 1.114 3.352 -16.204 1.00 94.69 109 LEU A C 1
ATOM 872 O O . LEU A 1 109 ? 1.008 2.405 -15.426 1.00 94.69 109 LEU A O 1
ATOM 876 N N . PHE A 1 110 ? 0.092 4.106 -16.616 1.00 94.06 110 PHE A N 1
ATOM 877 C CA . PHE A 1 110 ? -1.295 3.959 -16.168 1.00 94.06 110 PHE A CA 1
ATOM 878 C C . PHE A 1 110 ? -1.480 4.122 -14.650 1.00 94.06 110 PHE A C 1
ATOM 880 O O . PHE A 1 110 ? -2.416 3.583 -14.075 1.00 94.06 110 PHE A O 1
ATOM 887 N N . GLN A 1 111 ? -0.623 4.947 -14.033 1.00 92.25 111 GLN A N 1
ATOM 888 C CA . GLN A 1 111 ? -0.681 5.334 -12.621 1.00 92.25 111 GLN A CA 1
ATOM 889 C C . GLN A 1 111 ? -0.405 4.194 -11.637 1.00 92.25 111 GLN A C 1
ATOM 891 O O . GLN A 1 111 ? -1.023 4.168 -10.585 1.00 92.25 111 GLN A O 1
ATOM 896 N N . PHE A 1 112 ? 0.566 3.314 -11.916 1.00 95.62 112 PHE A N 1
ATOM 897 C CA . PHE A 1 112 ? 0.992 2.240 -10.998 1.00 95.62 112 PHE A CA 1
ATOM 898 C C . PHE A 1 112 ? 0.050 1.037 -10.943 1.00 95.62 112 PHE A C 1
ATOM 900 O O . PHE A 1 112 ? -0.992 1.006 -11.595 1.00 95.62 112 PHE A O 1
ATOM 907 N N . GLY A 1 113 ? 0.475 -0.004 -10.218 1.00 95.94 113 GLY A N 1
ATOM 908 C CA . GLY A 1 113 ? -0.371 -1.154 -9.903 1.00 95.94 113 GLY A CA 1
ATOM 909 C C . GLY A 1 113 ? -1.197 -0.864 -8.657 1.00 95.94 113 GLY A C 1
ATOM 910 O O . GLY A 1 113 ? -0.619 -0.841 -7.571 1.00 95.94 113 GLY A O 1
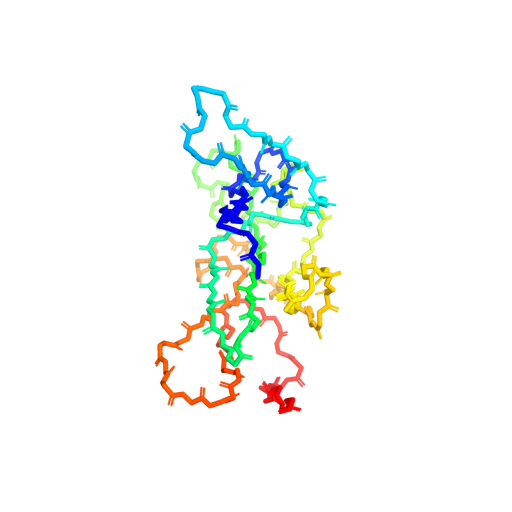ATOM 911 N N . ASN A 1 114 ? -2.508 -0.657 -8.805 1.00 95.69 114 ASN A N 1
ATOM 912 C CA . ASN A 1 114 ? -3.411 -0.312 -7.699 1.00 95.69 114 ASN A CA 1
ATOM 913 C C . ASN A 1 114 ? -4.626 -1.230 -7.619 1.00 95.69 114 ASN A C 1
ATOM 915 O O . ASN A 1 114 ? -5.100 -1.775 -8.623 1.00 95.69 114 ASN A O 1
ATOM 919 N N . LEU A 1 115 ? -5.187 -1.272 -6.414 1.00 95.44 115 LEU A N 1
ATOM 920 C CA . LEU A 1 115 ? -6.547 -1.708 -6.138 1.00 95.44 115 LEU A CA 1
ATOM 921 C C . LEU A 1 115 ? -7.314 -0.488 -5.623 1.00 95.44 115 LEU A C 1
ATOM 923 O O . LEU A 1 115 ? -6.851 0.220 -4.740 1.00 95.44 115 LEU A O 1
ATOM 927 N N . LEU A 1 116 ? -8.456 -0.206 -6.229 1.00 94.75 116 LEU A N 1
ATOM 928 C CA . LEU A 1 116 ? -9.249 0.992 -5.982 1.00 94.75 116 LEU A CA 1
ATOM 929 C C . LEU A 1 116 ? -10.617 0.575 -5.453 1.00 94.75 116 LEU A C 1
ATOM 931 O O . LEU A 1 116 ? -11.194 -0.410 -5.921 1.00 94.75 116 LEU A O 1
ATOM 935 N N . PHE A 1 117 ? -11.156 1.355 -4.524 1.00 94.25 117 PHE A N 1
ATOM 936 C CA . PHE A 1 117 ? -12.464 1.109 -3.928 1.00 94.25 117 PHE A CA 1
ATOM 937 C C . PHE A 1 117 ? -13.479 2.114 -4.487 1.00 94.25 117 PHE A C 1
ATOM 939 O O . PHE A 1 117 ? -13.467 3.276 -4.075 1.00 94.25 117 PHE A O 1
ATOM 946 N N . PRO A 1 118 ? -14.355 1.725 -5.432 1.00 91.06 118 PRO A N 1
ATOM 947 C CA . PRO A 1 118 ? -15.444 2.594 -5.848 1.00 91.06 118 PRO A CA 1
ATOM 948 C C . PRO A 1 118 ? -16.387 2.836 -4.669 1.00 91.06 118 PRO A C 1
ATOM 950 O O . PRO A 1 118 ? -16.751 1.902 -3.946 1.00 91.06 118 PRO A O 1
ATOM 953 N N . TYR A 1 119 ? -16.820 4.085 -4.505 1.00 85.38 119 TYR A N 1
ATOM 954 C CA . TYR A 1 119 ? -17.837 4.409 -3.514 1.00 85.38 119 TYR A CA 1
ATOM 955 C C . TYR A 1 119 ? -19.124 3.642 -3.822 1.00 85.38 119 TYR A C 1
ATOM 957 O O . TYR A 1 119 ? -19.649 3.699 -4.936 1.00 85.38 119 TYR A O 1
ATOM 965 N N . ASN A 1 120 ? -19.612 2.901 -2.833 1.00 79.00 120 ASN A N 1
ATOM 966 C CA . ASN A 1 120 ? -20.874 2.191 -2.915 1.00 79.00 120 ASN A CA 1
ATOM 967 C C . ASN A 1 120 ? -21.449 1.983 -1.507 1.00 79.00 120 ASN A C 1
ATOM 969 O O . ASN A 1 120 ? -20.704 1.768 -0.555 1.00 79.00 120 ASN A O 1
ATOM 973 N N . GLU A 1 121 ? -22.775 2.022 -1.385 1.00 77.94 121 GLU A N 1
ATOM 974 C CA . GLU A 1 121 ? -23.504 1.735 -0.141 1.00 77.94 121 GLU A CA 1
ATOM 975 C C . GLU A 1 121 ? -24.069 0.310 -0.172 1.00 77.94 121 GLU A C 1
ATOM 977 O O . GLU A 1 121 ? -25.272 0.077 -0.051 1.00 77.94 121 GLU A O 1
ATOM 982 N N . THR A 1 122 ? -23.208 -0.677 -0.417 1.00 84.69 122 THR A N 1
ATOM 983 C CA . THR A 1 122 ? -23.616 -2.087 -0.421 1.00 84.69 122 THR A CA 1
ATOM 984 C C . THR A 1 122 ? -22.944 -2.843 0.714 1.00 84.69 122 THR A C 1
ATOM 986 O O . THR A 1 122 ? -22.022 -2.346 1.344 1.00 84.69 122 THR A O 1
ATOM 989 N N . ARG A 1 123 ? -23.398 -4.072 0.984 1.00 86.50 123 ARG A N 1
ATOM 990 C CA . ARG A 1 123 ? -22.686 -4.982 1.898 1.00 86.50 123 ARG A CA 1
ATOM 991 C C . ARG A 1 123 ? -21.510 -5.697 1.225 1.00 86.50 123 ARG A C 1
ATOM 993 O O . ARG A 1 123 ? -20.737 -6.362 1.906 1.00 86.50 123 ARG A O 1
ATOM 1000 N N . LYS A 1 124 ? -21.377 -5.585 -0.100 1.00 89.06 124 LYS A N 1
ATOM 1001 C CA . LYS A 1 124 ? -20.336 -6.260 -0.878 1.00 89.06 124 LYS A CA 1
ATOM 1002 C C . LYS A 1 124 ? -19.129 -5.345 -1.040 1.00 89.06 124 LYS A C 1
ATOM 1004 O O . LYS A 1 124 ? -19.278 -4.159 -1.321 1.00 89.06 124 LYS A O 1
ATOM 1009 N N . LEU A 1 125 ? -17.932 -5.913 -0.921 1.00 90.44 125 LEU A N 1
ATOM 1010 C CA 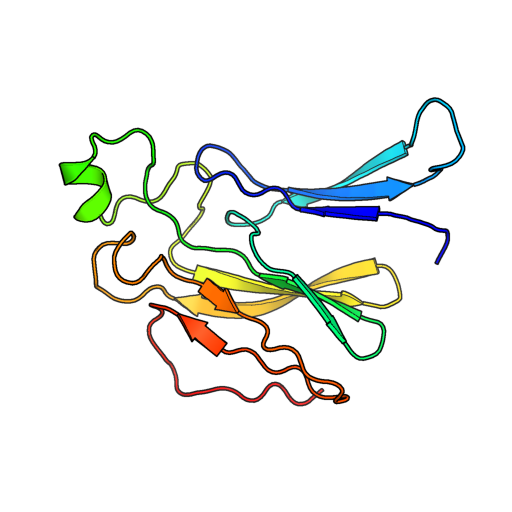. LEU A 1 125 ? -16.712 -5.192 -1.252 1.00 90.44 125 LEU A CA 1
ATOM 1011 C C . LEU A 1 125 ? -16.495 -5.249 -2.766 1.00 90.44 125 LEU A C 1
ATOM 1013 O O . LEU A 1 125 ? -16.253 -6.313 -3.333 1.00 90.44 125 LEU A O 1
ATOM 1017 N N . TYR A 1 126 ? -16.550 -4.091 -3.416 1.00 90.88 126 TYR A N 1
ATOM 1018 C CA . TYR A 1 126 ? -16.131 -3.951 -4.805 1.00 90.88 126 TYR A CA 1
ATOM 1019 C C . TYR A 1 126 ? -14.712 -3.401 -4.859 1.00 90.88 126 TYR A C 1
ATOM 1021 O O . TYR A 1 126 ? -14.382 -2.445 -4.158 1.00 90.88 126 TYR A O 1
ATOM 1029 N N . VAL A 1 127 ? -13.890 -4.004 -5.714 1.00 92.00 127 VAL A N 1
ATOM 1030 C CA . VAL A 1 127 ? -12.508 -3.590 -5.954 1.00 92.00 127 VAL A CA 1
ATOM 1031 C C . VAL A 1 127 ? -12.292 -3.498 -7.455 1.00 92.00 127 VAL A C 1
ATOM 1033 O O . VAL A 1 127 ? -12.556 -4.447 -8.192 1.00 92.00 127 VAL A O 1
ATOM 1036 N N . THR A 1 128 ? -11.811 -2.349 -7.914 1.00 91.94 128 THR A N 1
ATOM 1037 C CA . THR A 1 128 ? -11.407 -2.137 -9.305 1.00 91.94 128 THR A CA 1
ATOM 1038 C C . THR A 1 128 ? -9.892 -2.120 -9.397 1.00 91.94 128 THR A C 1
ATOM 1040 O O . THR A 1 128 ? -9.220 -1.468 -8.605 1.00 91.94 128 THR A O 1
ATOM 1043 N N . THR A 1 129 ? -9.342 -2.835 -10.366 1.00 92.50 129 THR A N 1
ATOM 1044 C CA . THR A 1 129 ? -7.896 -2.975 -10.542 1.00 92.50 129 THR A CA 1
ATOM 1045 C C . THR A 1 129 ? -7.351 -1.966 -11.551 1.00 92.50 129 THR A C 1
ATOM 1047 O O . THR A 1 129 ? -7.981 -1.748 -12.586 1.00 92.50 129 THR A O 1
ATOM 1050 N N . GLN A 1 130 ? -6.150 -1.431 -11.321 1.00 93.56 130 GLN A N 1
ATOM 1051 C CA . GLN A 1 130 ? -5.447 -0.547 -12.258 1.00 93.56 130 GLN A CA 1
ATOM 1052 C C . GLN A 1 130 ? -4.029 -1.073 -12.525 1.00 93.56 130 GLN A C 1
ATOM 1054 O O . GLN A 1 130 ? -3.284 -1.348 -11.589 1.00 93.56 130 GLN A O 1
ATOM 1059 N N . SER A 1 131 ? -3.669 -1.239 -13.802 1.00 94.12 131 SER A N 1
ATOM 1060 C CA . SER A 1 131 ? -2.325 -1.639 -14.283 1.00 94.12 131 SER A CA 1
ATOM 1061 C C . SER A 1 131 ? -1.735 -2.919 -13.674 1.00 94.12 131 SER A C 1
ATOM 1063 O O . SER A 1 131 ? -0.514 -3.077 -13.560 1.00 94.12 131 SER A O 1
ATOM 1065 N N . VAL A 1 132 ? -2.593 -3.856 -13.286 1.00 93.25 132 VAL A N 1
ATOM 1066 C CA . VAL A 1 132 ? -2.220 -5.199 -12.827 1.00 93.25 132 VAL A CA 1
ATOM 1067 C C . VAL A 1 132 ? -2.604 -6.236 -13.882 1.00 93.25 132 VAL A C 1
ATOM 1069 O O . VAL A 1 132 ? -3.555 -6.055 -14.639 1.00 93.25 132 VAL A O 1
ATOM 1072 N N . SER A 1 133 ? -1.846 -7.328 -13.949 1.00 87.00 133 SER A N 1
ATOM 1073 C CA . SER A 1 133 ? -2.159 -8.496 -14.766 1.00 87.00 133 SER A CA 1
ATOM 1074 C C . SER A 1 133 ? -3.418 -9.166 -14.206 1.00 87.00 133 SER A C 1
ATOM 1076 O O . SER A 1 133 ? -3.383 -9.651 -13.070 1.00 87.00 133 SER A O 1
ATOM 1078 N N . PRO A 1 134 ? -4.526 -9.233 -14.959 1.00 65.50 134 PRO A N 1
ATOM 1079 C CA . PRO A 1 134 ? -5.725 -9.892 -14.472 1.00 65.50 134 PRO A CA 1
ATOM 1080 C C . PRO A 1 134 ? -5.514 -11.411 -14.396 1.00 65.50 134 PRO A C 1
ATOM 1082 O O . PRO A 1 134 ? -4.876 -12.007 -15.262 1.00 65.50 134 PRO A O 1
ATOM 1085 N N . LYS A 1 135 ? -6.141 -12.053 -13.404 1.00 54.38 135 LYS A N 1
ATOM 1086 C CA . LYS A 1 135 ? -6.551 -13.467 -13.487 1.00 54.38 135 LYS A CA 1
ATOM 1087 C C . LYS A 1 135 ? -8.036 -13.619 -13.863 1.00 54.38 135 LYS A C 1
ATOM 1089 O O . LYS A 1 135 ? -8.543 -14.729 -13.782 1.00 54.38 135 LYS A O 1
ATOM 1094 N N . SER A 1 136 ? -8.687 -12.547 -14.344 1.00 50.00 136 SER A N 1
ATOM 1095 C CA . SER A 1 136 ? -10.146 -12.270 -14.432 1.00 50.00 136 SER A CA 1
ATOM 1096 C C . SER A 1 136 ? -10.593 -11.301 -13.329 1.00 50.00 136 SER A C 1
ATOM 1098 O O . SER A 1 136 ? -9.925 -11.198 -12.302 1.00 50.00 136 SER A O 1
ATOM 1100 N N . GLY A 1 137 ? -11.689 -10.562 -13.541 1.00 53.06 137 GLY A N 1
ATOM 1101 C CA . GLY A 1 137 ? -12.306 -9.753 -12.484 1.00 53.06 137 GLY A CA 1
ATOM 1102 C C . GLY A 1 137 ? -12.843 -10.666 -11.382 1.00 53.06 137 GLY A C 1
ATOM 1103 O O . GLY A 1 137 ? -13.598 -11.590 -11.671 1.00 53.06 137 GLY A O 1
ATOM 1104 N N . ILE A 1 138 ? -12.428 -10.443 -10.136 1.00 53.78 138 ILE A N 1
ATOM 1105 C CA . ILE A 1 138 ? -12.846 -11.252 -8.986 1.00 53.78 138 ILE A CA 1
ATOM 1106 C C . ILE A 1 138 ? -13.888 -10.447 -8.213 1.00 53.78 138 ILE A C 1
ATOM 1108 O O . ILE A 1 138 ? -13.618 -9.328 -7.788 1.00 53.78 138 ILE A O 1
ATOM 1112 N N . THR A 1 139 ? -15.085 -11.005 -8.032 1.00 53.41 139 THR A N 1
ATOM 1113 C CA . THR A 1 139 ? -16.024 -10.510 -7.018 1.00 53.41 139 THR A CA 1
ATOM 1114 C C . THR A 1 139 ? -15.715 -11.231 -5.713 1.00 53.41 139 THR A C 1
ATOM 1116 O O . THR A 1 139 ? -15.893 -12.445 -5.632 1.00 53.41 139 THR A O 1
ATOM 1119 N N . LEU A 1 140 ? -15.239 -10.498 -4.707 1.00 50.81 140 LEU A N 1
ATOM 1120 C CA . LEU A 1 140 ? -15.088 -11.022 -3.352 1.00 50.81 140 LEU A CA 1
ATOM 1121 C C . LEU A 1 140 ? -16.463 -10.953 -2.675 1.00 50.81 140 LEU A C 1
ATOM 1123 O O . LEU A 1 140 ? -16.920 -9.888 -2.261 1.00 50.81 140 LEU A O 1
ATOM 1127 N N . CYS A 1 141 ? -17.168 -12.082 -2.650 1.00 39.75 141 CYS A N 1
ATOM 1128 C CA . CYS A 1 141 ? -18.377 -12.244 -1.852 1.00 39.75 141 CYS A CA 1
ATOM 1129 C C . CYS A 1 141 ? -17.959 -12.823 -0.498 1.00 39.75 141 CYS A C 1
ATOM 1131 O O . CYS A 1 141 ? -17.682 -14.019 -0.429 1.00 39.75 141 CYS A O 1
ATOM 1133 N N . ASN A 1 142 ? -17.916 -11.981 0.535 1.00 42.69 142 ASN A N 1
ATOM 1134 C CA . ASN A 1 142 ? -18.002 -12.442 1.922 1.00 42.69 142 ASN A CA 1
ATOM 1135 C C . ASN A 1 142 ? -19.476 -12.544 2.326 1.00 42.69 142 ASN A C 1
ATOM 1137 O O . ASN A 1 142 ? -20.258 -11.650 1.914 1.00 42.69 142 ASN A O 1
#

Secondary structure (DSSP, 8-state):
--S-EEEE---TTS-EEEEEEE-TTSSS-EEEEEEEESS-EEEEEEETTEEEEEE-B-B-TTS-HHHHHH--PBPTT--SSEEEEEEE-TT--EEEEEEEEB-SS-TTGGGSBEEE-----SSSB--EEESB--SS---B--

Solvent-accessible surface area (backbone atoms only — not comparable to full-atom values): 7875 Å² total; per-residue (Å²): 128,77,76,62,46,80,48,60,38,65,39,39,74,40,78,13,37,37,31,42,37,29,56,74,89,45,101,70,56,48,78,43,80,75,45,79,35,63,13,18,33,85,41,71,52,74,53,81,78,24,39,37,42,21,18,29,25,43,33,31,80,88,44,59,71,75,53,33,52,62,28,74,53,56,4,76,6,24,76,57,59,46,19,38,34,33,41,29,44,82,86,66,53,76,43,81,79,47,74,39,40,41,41,94,61,33,28,45,49,79,78,16,14,36,51,39,72,70,91,73,98,55,79,64,65,62,67,46,78,32,51,43,49,74,92,65,92,72,81,58,81,125

Foldseek 3Di:
DADWDWDWAADLAAWIFTWIWHPVVDPDTDIDTPDTDQAGWDDKDDAPQKIKIKHWFAAQPVDDPVCRQFDPHGRHNHNAQKIWMWIQHNVRDIDTPDIFGADPGRQPPQNGWIWYFPDDPDNFGDTDTTRTDDPDRDGDDD

Nearest PDB structures (foldseek):
  5kjb-assembly5_E  TM=3.741E-01  e=1.253E-01  Synechocystis sp. PCC 6803 substr. Kazusa
  5kja-assembly5_E  TM=3.426E-01  e=2.356E-01  Synechocystis sp. PCC 6803 substr. Kazusa
  8vpq-assembly1_B  TM=3.775E-01  e=8.781E-01  Homo sapiens
  7fik-assembly1_h  TM=4.437E-01  e=2.148E+00  Xenopus laevis
  3c5p-assembly1_D  TM=2.597E-01  e=8.441E+00  Bacillus anthracis str. Sterne

Sequence (142 aa):
MQDCILYATDTPKETNHLYRISSLEKDAPEVESICELPGPCIYGTKNNGAYYLSTTVEPDSTLPTWKYRTTRKLGKGVKDYYSCLFEIDQNGNVSEIASFKKDCWPIWLFQFGNLLFPYNETRKLYVTTQSVSPKSGITLCN